Protein AF-A0A960Q9Y0-F1 (afdb_monomer_lite)

Radius of gyration: 12.65 Å; chains: 1; bounding box: 28×20×33 Å

Sequence (56 aa):
MPVSLRPGSPGQLDVFVDDEKVAGRATTGFLRFLGGGFPDPAEVIAALRERLHAAG

Foldseek 3Di:
DDDDDDDDDVQWDFDDDPNHTQDIFRDDPVVCVVPSHGDDPVSSVVSVVVVVVVVD

Structure (mmCIF, N/CA/C/O backbone):
data_AF-A0A960Q9Y0-F1
#
_entry.id   AF-A0A960Q9Y0-F1
#
loop_
_atom_site.group_PDB
_atom_site.id
_atom_site.type_symbol
_atom_site.label_atom_id
_atom_site.label_alt_id
_atom_site.label_comp_id
_atom_site.label_asym_id
_atom_site.label_entity_id
_atom_site.label_seq_id
_atom_site.pdbx_PDB_ins_code
_atom_site.Cartn_x
_atom_site.Cartn_y
_atom_site.Cartn_z
_atom_site.occupancy
_atom_site.B_iso_or_equiv
_atom_site.auth_seq_id
_atom_site.auth_comp_id
_atom_site.auth_asym_id
_atom_site.auth_atom_id
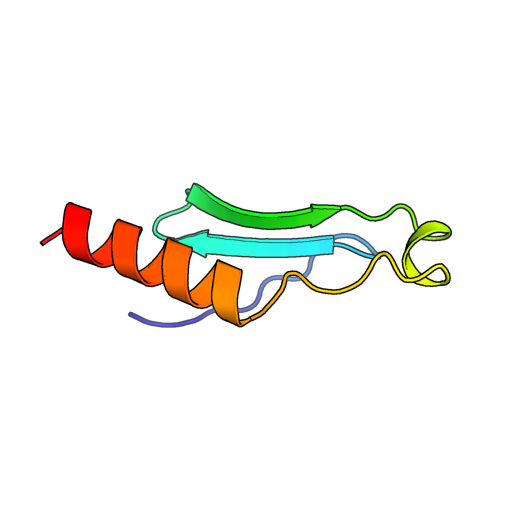_atom_site.pdbx_PDB_model_num
ATOM 1 N N . MET A 1 1 ? -6.255 -4.175 14.037 1.00 68.62 1 MET A N 1
ATOM 2 C CA . MET A 1 1 ? -6.726 -4.484 12.670 1.00 68.62 1 MET A CA 1
ATOM 3 C C . MET A 1 1 ? -5.828 -5.553 12.069 1.00 68.62 1 MET A C 1
ATOM 5 O O . MET A 1 1 ? -4.617 -5.436 12.236 1.00 68.62 1 MET A O 1
ATOM 9 N N . PRO A 1 2 ? -6.380 -6.602 11.440 1.00 85.12 2 PRO A N 1
ATOM 10 C CA . PRO A 1 2 ? -5.575 -7.575 10.712 1.00 85.12 2 PRO A CA 1
ATOM 11 C C . PRO A 1 2 ? -4.938 -6.917 9.480 1.00 85.12 2 PRO A C 1
ATOM 13 O O . PRO A 1 2 ? -5.590 -6.154 8.773 1.00 85.12 2 PRO A O 1
ATOM 16 N N . VAL A 1 3 ? -3.667 -7.220 9.223 1.00 88.62 3 VAL A N 1
ATOM 17 C CA . VAL A 1 3 ? -2.956 -6.799 8.007 1.00 88.62 3 VAL A CA 1
ATOM 18 C C . VAL A 1 3 ? -2.969 -7.968 7.030 1.00 88.62 3 VAL A C 1
ATOM 20 O O . VAL A 1 3 ? -2.666 -9.095 7.417 1.00 88.62 3 VAL A O 1
ATOM 23 N N . SER A 1 4 ? -3.316 -7.711 5.769 1.00 92.50 4 SER A N 1
ATOM 24 C CA . SER A 1 4 ? -3.298 -8.721 4.708 1.00 92.50 4 SER A CA 1
ATOM 25 C C . SER A 1 4 ? -2.459 -8.254 3.523 1.00 92.50 4 SER A C 1
ATOM 27 O O . SER A 1 4 ? -2.332 -7.058 3.264 1.00 92.50 4 SER A O 1
ATOM 29 N N . LEU A 1 5 ? -1.870 -9.214 2.811 1.00 91.25 5 LEU A N 1
ATOM 30 C CA . LEU A 1 5 ? -1.120 -8.973 1.584 1.00 91.25 5 LEU A CA 1
ATOM 31 C C . LEU A 1 5 ? -1.892 -9.579 0.417 1.00 91.25 5 LEU A C 1
ATOM 33 O O . LEU A 1 5 ? -2.310 -10.735 0.478 1.00 91.25 5 LEU A O 1
ATOM 37 N N . ARG A 1 6 ? -2.070 -8.799 -0.651 1.00 91.62 6 ARG A N 1
ATOM 38 C CA . ARG A 1 6 ? -2.707 -9.244 -1.893 1.00 91.62 6 ARG A CA 1
ATOM 39 C C . ARG A 1 6 ? -1.701 -9.143 -3.040 1.00 91.62 6 ARG A C 1
ATOM 41 O O . ARG A 1 6 ? -1.004 -8.130 -3.119 1.00 91.62 6 ARG A O 1
ATOM 48 N N . PRO A 1 7 ? -1.613 -10.148 -3.928 1.00 90.50 7 PRO A N 1
ATOM 49 C CA . PRO A 1 7 ? -0.841 -10.021 -5.157 1.00 90.50 7 PRO A CA 1
ATOM 50 C C . PRO A 1 7 ? -1.323 -8.817 -5.977 1.00 90.50 7 PRO A C 1
ATOM 52 O O . PRO A 1 7 ? -2.523 -8.654 -6.194 1.00 90.50 7 PRO A O 1
ATOM 55 N N . GLY A 1 8 ? -0.383 -7.978 -6.410 1.00 84.75 8 GLY A N 1
ATOM 56 C CA . GLY A 1 8 ? -0.627 -6.830 -7.283 1.00 84.75 8 GLY A CA 1
ATOM 57 C C . GLY A 1 8 ? 0.057 -6.985 -8.640 1.00 84.75 8 GLY A C 1
ATOM 58 O O . GLY A 1 8 ? 0.708 -7.992 -8.924 1.00 84.75 8 GLY A O 1
ATOM 59 N N . SER A 1 9 ? -0.069 -5.960 -9.479 1.00 82.62 9 SER A N 1
ATOM 60 C CA . SER A 1 9 ? 0.632 -5.872 -10.762 1.00 82.62 9 SER A CA 1
ATOM 61 C C . SER A 1 9 ? 2.145 -5.673 -10.567 1.00 82.62 9 SER A C 1
ATOM 63 O O . SER A 1 9 ? 2.577 -5.173 -9.525 1.00 82.62 9 SER A O 1
ATOM 65 N N . PRO A 1 10 ? 2.990 -6.009 -11.558 1.00 79.00 10 PRO A N 1
ATOM 66 C CA . PRO A 1 10 ? 4.421 -5.725 -11.486 1.00 79.00 10 PRO A CA 1
ATOM 67 C C . PRO A 1 10 ? 4.699 -4.241 -11.205 1.00 79.00 10 PRO A C 1
ATOM 69 O O . PRO A 1 10 ? 4.217 -3.368 -11.921 1.00 79.00 10 PRO A O 1
ATOM 72 N N . GLY A 1 11 ? 5.481 -3.958 -10.159 1.00 74.88 11 GLY A N 1
ATOM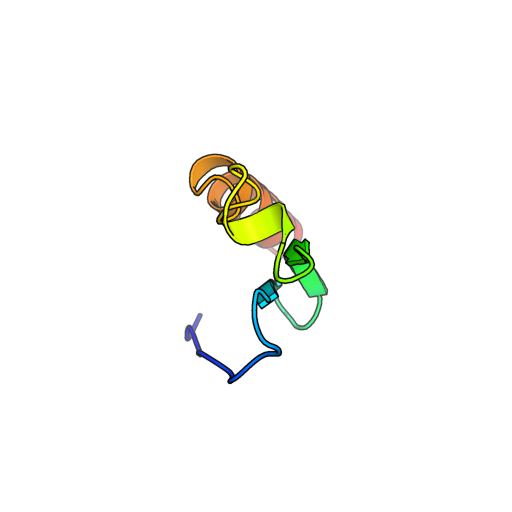 73 C CA . GLY A 1 11 ? 5.794 -2.587 -9.733 1.00 74.88 11 GLY A CA 1
ATOM 74 C C . GLY A 1 11 ? 4.706 -1.911 -8.892 1.00 74.88 11 GLY A C 1
ATOM 75 O O . GLY A 1 11 ? 4.901 -0.778 -8.464 1.00 74.88 11 GLY A O 1
ATOM 76 N N . GLN A 1 12 ? 3.592 -2.594 -8.619 1.00 80.81 12 GLN A N 1
ATOM 77 C CA . GLN A 1 12 ? 2.537 -2.077 -7.761 1.00 80.81 12 GLN A CA 1
ATOM 78 C C . GLN A 1 12 ? 2.886 -2.289 -6.289 1.00 80.81 12 GLN A C 1
ATOM 80 O O . GLN A 1 12 ? 3.157 -3.409 -5.849 1.00 80.81 12 GLN A O 1
ATOM 85 N N . LEU A 1 13 ? 2.804 -1.208 -5.521 1.00 83.50 13 LEU A N 1
ATOM 86 C CA . LEU A 1 13 ? 2.696 -1.273 -4.077 1.00 83.50 13 LEU A CA 1
ATOM 87 C C . LEU A 1 13 ? 1.718 -0.204 -3.612 1.00 83.50 13 LEU A C 1
ATOM 89 O O . LEU A 1 13 ? 2.030 0.986 -3.638 1.00 83.50 13 LEU A O 1
ATOM 93 N N . ASP A 1 14 ? 0.552 -0.668 -3.184 1.00 85.62 14 ASP A N 1
ATOM 94 C CA . ASP A 1 14 ? -0.539 0.155 -2.689 1.00 85.62 14 ASP A CA 1
ATOM 95 C C . ASP A 1 14 ? -0.921 -0.314 -1.281 1.00 85.62 14 ASP A C 1
ATOM 97 O O . ASP A 1 14 ? -0.960 -1.514 -1.000 1.00 85.62 14 ASP A O 1
ATOM 101 N N . VAL A 1 15 ? -1.202 0.639 -0.400 1.00 87.00 15 VAL A N 1
ATOM 102 C CA . VAL A 1 15 ? -1.637 0.427 0.979 1.00 87.00 15 VAL A CA 1
ATOM 103 C C . VAL A 1 15 ? -3.076 0.900 1.091 1.00 87.00 15 VAL A C 1
ATOM 105 O O . VAL A 1 15 ? -3.403 2.008 0.661 1.00 87.00 15 VAL A O 1
ATOM 108 N N . PHE A 1 16 ? -3.924 0.057 1.676 1.00 87.44 16 PHE A N 1
ATOM 109 C CA . PHE A 1 16 ? -5.349 0.316 1.839 1.00 87.44 16 PHE A CA 1
ATOM 110 C C . PHE A 1 16 ? -5.751 0.261 3.313 1.00 87.44 16 PHE A C 1
ATOM 112 O O . PHE A 1 16 ? -5.203 -0.539 4.074 1.00 87.44 16 PHE A O 1
ATOM 119 N N . VAL A 1 17 ? -6.736 1.077 3.683 1.00 87.19 17 VAL A N 1
ATOM 120 C CA . VAL A 1 17 ? -7.439 1.053 4.972 1.00 87.19 17 VAL A CA 1
ATOM 121 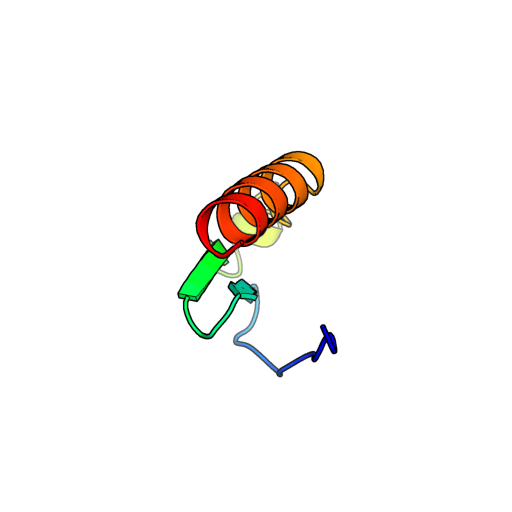C C . VAL A 1 17 ? -8.925 1.095 4.667 1.00 87.19 17 VAL A C 1
ATOM 123 O O . VAL A 1 17 ? -9.361 2.016 3.982 1.00 87.19 17 VAL A O 1
ATOM 126 N N . ASP A 1 18 ? -9.680 0.104 5.140 1.00 84.75 18 ASP A N 1
ATOM 127 C CA . ASP A 1 18 ? -11.129 0.004 4.903 1.00 84.75 18 ASP A CA 1
ATOM 128 C C . ASP A 1 18 ? -11.490 0.174 3.415 1.00 84.75 18 ASP A C 1
ATOM 130 O O . ASP A 1 18 ? -12.350 0.964 3.037 1.00 84.75 18 ASP A O 1
ATOM 134 N N . ASP A 1 19 ? -10.743 -0.539 2.563 1.00 84.69 19 ASP A N 1
ATOM 135 C CA . ASP A 1 19 ? -10.811 -0.503 1.095 1.00 84.69 19 ASP A CA 1
ATOM 136 C C . ASP A 1 19 ? -10.466 0.843 0.421 1.00 84.69 19 ASP A C 1
ATOM 138 O O . ASP A 1 19 ? -10.431 0.919 -0.808 1.00 84.69 19 ASP A O 1
ATOM 142 N N . GLU A 1 20 ? -10.080 1.875 1.175 1.00 84.69 20 GLU A N 1
ATOM 143 C CA . GLU A 1 20 ? -9.575 3.136 0.627 1.00 84.69 20 GLU A CA 1
ATOM 144 C C . GLU A 1 20 ? -8.049 3.131 0.503 1.00 84.69 20 GLU A C 1
ATOM 146 O O . GLU A 1 20 ? -7.326 2.762 1.430 1.00 84.69 20 GLU A O 1
ATOM 151 N N . LYS A 1 21 ? -7.532 3.559 -0.653 1.00 85.19 21 LYS A N 1
ATOM 152 C CA . LYS A 1 21 ? -6.089 3.661 -0.896 1.00 85.19 21 LYS A CA 1
ATOM 153 C C . LYS A 1 21 ? -5.509 4.850 -0.127 1.00 85.19 21 LYS A C 1
ATOM 155 O O . LYS A 1 21 ? -5.780 5.992 -0.478 1.00 85.19 21 LYS A O 1
ATOM 160 N N . VAL A 1 22 ? -4.655 4.581 0.859 1.00 84.44 22 VAL A N 1
ATOM 161 C CA . VAL A 1 22 ? -4.003 5.618 1.687 1.00 84.44 22 VAL A CA 1
ATOM 162 C C . VAL A 1 22 ? -2.587 5.943 1.234 1.00 84.44 22 VAL A C 1
ATOM 164 O O . VAL A 1 22 ? -2.081 7.031 1.479 1.00 84.44 22 VAL A O 1
ATOM 167 N N . ALA A 1 23 ? -1.940 5.005 0.550 1.00 82.44 23 ALA A N 1
ATOM 168 C CA . ALA A 1 23 ? -0.654 5.239 -0.074 1.00 82.44 23 ALA A CA 1
ATOM 169 C C . ALA A 1 23 ? -0.504 4.334 -1.284 1.00 82.44 23 ALA A C 1
ATOM 171 O O . ALA A 1 23 ? -1.076 3.247 -1.359 1.00 82.44 23 ALA A O 1
ATOM 172 N N . GLY A 1 24 ? 0.303 4.757 -2.240 1.00 74.44 24 GLY A N 1
ATOM 173 C CA . GLY A 1 24 ? 0.777 3.840 -3.252 1.00 74.44 24 GLY A CA 1
ATOM 174 C C . GLY A 1 24 ? 1.550 4.531 -4.343 1.00 74.44 24 GLY A C 1
ATOM 175 O O . GLY A 1 24 ? 1.354 5.715 -4.616 1.00 74.44 24 GLY A O 1
ATOM 176 N N . ARG A 1 25 ? 2.432 3.770 -4.977 1.00 67.88 25 ARG A N 1
ATOM 177 C CA . ARG A 1 25 ? 3.218 4.250 -6.105 1.00 67.88 25 ARG A CA 1
ATOM 178 C C . ARG A 1 25 ? 3.080 3.244 -7.232 1.00 67.88 25 ARG A C 1
ATOM 180 O O . ARG A 1 25 ? 3.548 2.116 -7.127 1.00 67.88 25 ARG A O 1
ATOM 187 N N . ALA A 1 26 ? 2.412 3.657 -8.304 1.00 56.91 26 ALA A N 1
ATOM 188 C CA . ALA A 1 26 ? 2.446 2.925 -9.557 1.00 56.91 26 ALA A CA 1
ATOM 189 C C . ALA A 1 26 ? 3.669 3.416 -10.328 1.00 56.91 26 ALA A C 1
ATOM 191 O O . ALA A 1 26 ? 3.699 4.555 -10.794 1.00 56.91 26 ALA A O 1
ATOM 192 N N . THR A 1 27 ? 4.697 2.582 -10.435 1.00 55.06 27 THR A N 1
ATOM 193 C CA . THR A 1 27 ? 5.815 2.857 -11.333 1.00 55.06 27 THR A CA 1
ATOM 194 C C . THR A 1 27 ? 5.750 1.867 -12.484 1.00 55.06 27 THR A C 1
ATOM 196 O O . THR A 1 27 ? 5.661 0.657 -12.286 1.00 55.06 27 THR A O 1
ATOM 199 N N . THR A 1 28 ? 5.738 2.374 -13.721 1.00 54.06 28 THR A N 1
ATOM 200 C CA . THR A 1 28 ? 5.972 1.521 -14.891 1.00 54.06 28 THR A CA 1
ATOM 201 C C . THR A 1 28 ? 7.329 0.840 -14.701 1.00 54.06 28 THR A C 1
ATOM 203 O O . THR A 1 28 ? 8.228 1.429 -14.098 1.00 54.06 28 THR A O 1
ATOM 206 N N .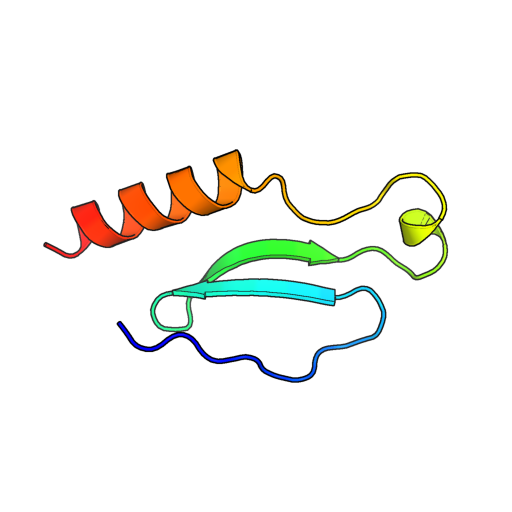 GLY A 1 29 ? 7.503 -0.403 -15.166 1.00 56.62 29 GLY A N 1
ATOM 207 C CA . GLY A 1 29 ? 8.689 -1.221 -14.850 1.00 56.62 29 GLY A CA 1
ATOM 208 C C . GLY A 1 29 ? 10.045 -0.533 -15.093 1.00 56.62 29 GLY A C 1
ATOM 209 O O . GLY A 1 29 ? 11.018 -0.848 -14.416 1.00 56.62 29 GLY A O 1
ATOM 210 N N . PHE A 1 30 ? 10.088 0.461 -15.984 1.00 54.88 30 PHE A N 1
ATOM 211 C CA . PHE A 1 30 ? 11.244 1.318 -16.247 1.00 54.88 30 PHE A CA 1
ATOM 212 C C . PHE A 1 30 ? 11.560 2.318 -15.112 1.00 54.88 30 PHE A C 1
ATOM 214 O O . PHE A 1 30 ? 12.721 2.526 -14.770 1.00 54.88 30 PHE A O 1
ATOM 221 N N . LEU A 1 31 ? 10.543 2.895 -14.464 1.00 55.94 31 LEU A N 1
ATOM 222 C CA . LEU A 1 31 ? 10.700 3.858 -13.366 1.00 55.94 31 LEU A CA 1
ATOM 223 C C . LEU A 1 31 ? 11.142 3.194 -12.054 1.00 55.94 31 LEU A C 1
ATOM 225 O O . LEU A 1 31 ? 11.786 3.849 -11.238 1.00 55.94 31 LEU A O 1
ATOM 229 N N . ARG A 1 32 ? 10.881 1.891 -11.866 1.00 56.62 32 ARG A N 1
ATOM 230 C CA . ARG A 1 32 ? 11.361 1.127 -10.698 1.00 56.62 32 ARG A CA 1
ATOM 231 C C . ARG A 1 32 ? 12.889 1.035 -10.634 1.00 56.62 32 ARG A C 1
ATOM 233 O O . ARG A 1 32 ? 13.453 1.020 -9.545 1.00 56.62 32 ARG A O 1
ATOM 240 N N . PHE A 1 33 ? 13.554 1.028 -11.791 1.00 54.38 33 PHE A N 1
ATOM 241 C CA . PHE A 1 33 ? 15.017 1.038 -11.897 1.00 54.38 33 PHE A CA 1
ATOM 242 C C . PHE A 1 33 ? 15.638 2.434 -11.716 1.00 54.38 33 PHE A C 1
ATOM 244 O O . PHE A 1 33 ? 16.824 2.531 -11.421 1.00 54.38 33 PHE A O 1
ATOM 251 N N . LEU A 1 34 ? 14.849 3.508 -11.846 1.00 54.22 34 LEU A N 1
ATOM 252 C CA . LEU A 1 34 ? 15.308 4.905 -11.794 1.00 54.22 34 LEU A CA 1
ATOM 253 C C . LEU A 1 34 ? 15.011 5.605 -10.453 1.00 54.22 34 LEU A C 1
ATOM 255 O O . LEU A 1 34 ? 14.987 6.830 -10.383 1.00 54.22 34 LEU A O 1
ATOM 259 N N . GLY A 1 35 ? 14.758 4.847 -9.381 1.00 50.69 35 GLY A N 1
ATOM 260 C CA . GLY A 1 35 ? 14.417 5.406 -8.063 1.00 50.69 35 GLY A CA 1
ATOM 261 C C . GLY A 1 35 ? 12.920 5.662 -7.845 1.00 50.69 35 GLY A C 1
ATOM 262 O O . GLY A 1 35 ? 12.521 6.178 -6.801 1.00 50.69 35 GLY A O 1
ATOM 263 N N . GLY A 1 36 ? 12.062 5.251 -8.783 1.00 53.53 36 GLY A N 1
ATOM 264 C CA . GLY A 1 36 ? 10.620 5.121 -8.582 1.00 53.53 36 GLY A CA 1
ATOM 265 C C . GLY A 1 36 ? 10.305 3.926 -7.677 1.00 53.53 36 GLY A C 1
ATOM 266 O O . GLY A 1 36 ? 9.943 2.850 -8.151 1.00 53.53 36 GLY A O 1
ATOM 267 N N . GLY A 1 37 ? 10.513 4.105 -6.374 1.00 69.50 37 GLY A N 1
ATOM 268 C CA . GLY A 1 37 ? 10.481 3.035 -5.377 1.00 69.50 37 GLY A CA 1
ATOM 269 C C . GLY A 1 37 ? 9.170 2.880 -4.601 1.00 69.50 37 GLY A C 1
ATOM 270 O O . GLY A 1 37 ? 8.096 3.290 -5.037 1.00 69.50 37 GLY A O 1
ATOM 271 N N . PHE A 1 38 ? 9.311 2.271 -3.424 1.00 72.81 38 PHE A N 1
ATOM 272 C CA . PHE A 1 38 ? 8.289 2.113 -2.388 1.00 72.81 38 PHE A CA 1
ATOM 273 C C . PHE A 1 38 ? 7.786 3.493 -1.906 1.00 72.81 38 PHE A C 1
ATOM 275 O O . PHE A 1 38 ? 8.538 4.469 -2.009 1.00 72.81 38 PHE A O 1
ATOM 282 N N . PRO A 1 39 ? 6.537 3.612 -1.413 1.00 74.06 39 PRO A N 1
ATOM 283 C CA . PRO A 1 39 ? 6.120 4.811 -0.690 1.00 74.06 39 PRO A CA 1
ATOM 284 C C . PRO A 1 39 ? 7.004 4.993 0.552 1.00 74.06 39 PRO A C 1
ATOM 286 O O . PRO A 1 39 ? 7.495 4.005 1.107 1.00 74.06 39 PRO A O 1
ATOM 289 N N . ASP A 1 40 ? 7.217 6.239 0.976 1.00 80.44 40 ASP A N 1
ATOM 290 C CA . ASP A 1 40 ? 7.967 6.515 2.201 1.00 80.44 40 ASP A CA 1
ATOM 291 C C . ASP A 1 40 ? 7.209 5.909 3.399 1.00 80.44 40 ASP A C 1
ATOM 293 O O . ASP A 1 40 ? 6.036 6.240 3.606 1.00 80.44 40 ASP A O 1
ATOM 297 N N . PRO A 1 41 ? 7.831 5.024 4.203 1.00 81.75 41 PRO A N 1
ATOM 298 C CA . PRO A 1 41 ? 7.192 4.462 5.387 1.00 81.75 41 PRO A CA 1
ATOM 299 C C . PRO A 1 41 ? 6.607 5.519 6.332 1.00 81.75 41 PRO A C 1
ATOM 301 O O . PRO A 1 41 ? 5.555 5.281 6.924 1.00 81.75 41 PRO A O 1
ATOM 304 N N . ALA A 1 42 ? 7.253 6.680 6.471 1.00 84.94 42 ALA A N 1
ATOM 305 C CA . ALA A 1 42 ? 6.775 7.761 7.323 1.00 84.94 42 ALA A CA 1
ATOM 306 C C . ALA A 1 42 ? 5.469 8.372 6.793 1.00 84.94 42 ALA A C 1
ATOM 308 O O . ALA A 1 42 ? 4.544 8.592 7.576 1.00 84.94 42 ALA A O 1
ATOM 309 N N . GLU A 1 43 ? 5.359 8.574 5.477 1.00 80.19 43 GLU A N 1
ATOM 310 C CA . GLU A 1 43 ? 4.133 9.057 4.827 1.00 80.19 43 GLU A CA 1
ATOM 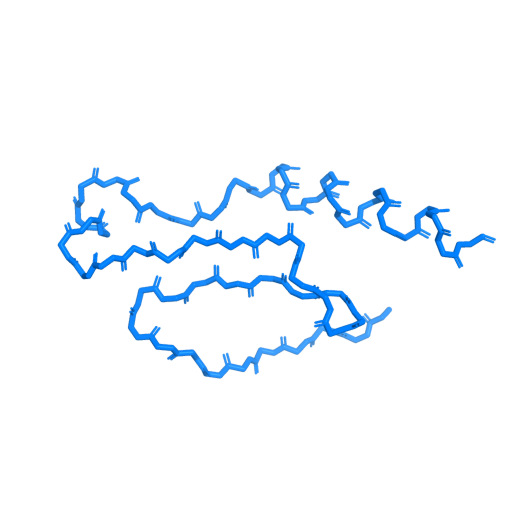311 C C . GLU A 1 43 ? 2.990 8.048 4.988 1.00 80.19 43 GLU A C 1
ATOM 313 O O . GLU A 1 43 ? 1.874 8.423 5.346 1.00 80.19 43 GLU A O 1
ATOM 318 N N . VAL A 1 44 ? 3.280 6.752 4.814 1.00 83.94 44 VAL A N 1
ATOM 319 C CA . VAL A 1 44 ? 2.293 5.680 5.021 1.00 83.94 44 VAL A CA 1
ATOM 320 C C . VAL A 1 44 ? 1.786 5.679 6.465 1.00 83.94 44 VAL A C 1
ATOM 322 O O . VAL A 1 44 ? 0.581 5.608 6.699 1.00 83.94 44 VAL A O 1
ATOM 325 N N . ILE A 1 45 ? 2.687 5.775 7.448 1.00 87.88 45 ILE A N 1
ATOM 326 C CA . ILE A 1 45 ? 2.326 5.793 8.873 1.00 87.88 45 ILE A CA 1
ATOM 327 C C . ILE A 1 45 ? 1.513 7.044 9.223 1.00 87.88 45 ILE A C 1
ATOM 329 O O . ILE A 1 45 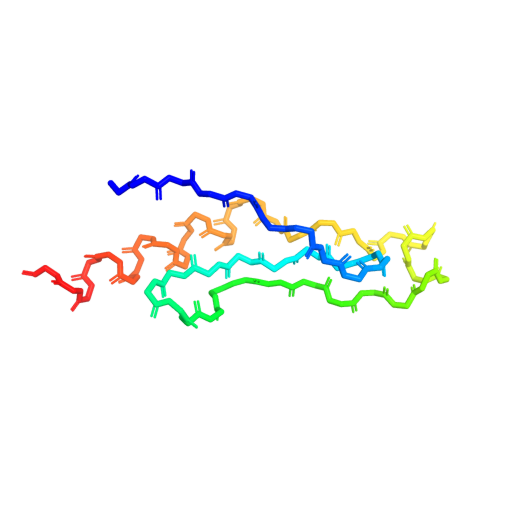? 0.561 6.943 9.999 1.00 87.88 45 ILE A O 1
ATOM 333 N N . ALA A 1 46 ? 1.864 8.209 8.675 1.00 86.62 46 ALA A N 1
ATOM 334 C CA . ALA A 1 46 ? 1.121 9.446 8.896 1.00 86.62 46 ALA A CA 1
ATOM 335 C C . ALA A 1 46 ? -0.316 9.340 8.359 1.00 86.62 46 ALA A C 1
ATOM 337 O O . ALA A 1 46 ? -1.257 9.574 9.118 1.00 86.62 46 ALA A O 1
ATOM 338 N N . ALA A 1 47 ? -0.483 8.885 7.112 1.00 82.75 47 ALA A N 1
ATOM 339 C CA . ALA A 1 47 ? -1.794 8.684 6.496 1.00 82.75 47 ALA A CA 1
ATOM 340 C C . ALA A 1 47 ? -2.642 7.654 7.264 1.00 82.75 47 ALA A C 1
ATOM 342 O O . ALA A 1 47 ? -3.828 7.872 7.502 1.00 82.75 47 ALA A O 1
ATOM 343 N N . LEU A 1 48 ? -2.027 6.556 7.724 1.00 84.75 48 LEU A N 1
ATOM 344 C CA . LEU A 1 48 ? -2.689 5.562 8.575 1.00 84.75 48 LEU A CA 1
ATOM 345 C C . LEU A 1 48 ? -3.195 6.174 9.887 1.00 84.75 48 LEU A C 1
ATOM 347 O O . LEU A 1 48 ? -4.326 5.915 10.289 1.00 84.75 48 LEU A O 1
ATOM 351 N N . ARG A 1 49 ? -2.369 6.978 10.566 1.00 87.31 49 ARG A N 1
ATOM 352 C CA . ARG A 1 49 ? -2.732 7.606 11.847 1.00 87.31 49 ARG A CA 1
ATOM 353 C C . ARG A 1 49 ? -3.871 8.602 11.699 1.00 87.31 49 ARG A C 1
ATOM 355 O O . ARG A 1 49 ? -4.788 8.570 12.511 1.00 87.31 49 ARG A O 1
ATOM 362 N N . GLU A 1 50 ? -3.822 9.450 10.676 1.00 84.69 50 GLU A N 1
ATOM 363 C CA . GLU A 1 50 ? -4.898 10.398 10.376 1.00 84.69 50 GLU A CA 1
ATOM 364 C C . GLU A 1 50 ? -6.226 9.664 10.160 1.00 84.69 50 GLU A C 1
ATOM 366 O O . GLU A 1 50 ? -7.236 9.996 10.779 1.00 84.69 50 GLU A O 1
ATOM 371 N N . ARG A 1 51 ? -6.196 8.594 9.361 1.00 80.19 51 ARG A N 1
ATOM 372 C CA . ARG A 1 51 ? -7.365 7.769 9.058 1.00 80.19 51 ARG A CA 1
ATOM 373 C C . ARG A 1 51 ? -7.962 7.107 10.301 1.00 80.19 51 ARG A C 1
ATOM 375 O O . ARG A 1 51 ? -9.169 7.153 10.508 1.00 80.19 51 ARG A O 1
ATOM 382 N N . LEU A 1 52 ? -7.110 6.509 11.134 1.00 78.50 52 LEU A N 1
ATOM 383 C CA . LEU A 1 52 ? -7.529 5.836 12.364 1.00 78.50 52 LEU A CA 1
ATOM 384 C C . LEU A 1 52 ? -8.054 6.819 13.417 1.00 78.50 52 LEU A C 1
ATOM 386 O O . LEU A 1 52 ? -8.947 6.459 14.173 1.00 78.50 52 LEU A O 1
ATOM 390 N N . HIS A 1 53 ? -7.523 8.044 13.467 1.00 79.00 53 HIS A N 1
ATOM 391 C CA . HIS A 1 53 ? -8.032 9.098 14.348 1.00 79.00 53 HIS A CA 1
ATOM 392 C C . HIS A 1 53 ? -9.364 9.680 13.865 1.00 79.00 53 HIS A C 1
ATOM 394 O O . HIS A 1 53 ? -10.191 10.031 14.692 1.00 79.00 53 HIS A O 1
ATOM 400 N N . ALA A 1 54 ? -9.590 9.786 12.553 1.00 67.62 54 ALA A N 1
ATOM 401 C CA . ALA A 1 54 ? -10.862 10.264 12.007 1.00 67.62 54 ALA A CA 1
ATOM 402 C C . ALA A 1 54 ? -12.017 9.257 12.181 1.00 67.62 54 ALA A C 1
ATOM 404 O O . ALA A 1 54 ? -13.182 9.638 12.096 1.00 67.62 54 ALA A O 1
ATOM 405 N N . ALA A 1 55 ? -11.696 7.978 12.389 1.00 60.38 55 ALA A N 1
ATOM 406 C CA . ALA A 1 55 ? -12.660 6.891 12.547 1.00 60.38 55 ALA A CA 1
ATOM 407 C C . ALA A 1 55 ? -12.993 6.542 14.015 1.00 60.38 55 ALA A C 1
ATOM 409 O O . ALA A 1 55 ? -13.831 5.666 14.239 1.00 60.38 55 ALA A O 1
ATOM 410 N N . GLY A 1 56 ? -12.327 7.172 14.993 1.00 54.81 56 GLY A N 1
ATOM 411 C CA . GLY A 1 56 ? -12.533 6.968 16.437 1.00 54.81 56 GLY A CA 1
ATOM 412 C C . GLY A 1 56 ? -13.264 8.128 17.093 1.00 54.81 56 GLY A C 1
ATOM 413 O O . GLY A 1 56 ? -14.036 7.849 18.037 1.00 54.81 56 GLY A O 1
#

Secondary structure (DSSP, 8-state):
---------TTEEEEEETTEEEEEEE--HHHHTTT--PPPHHHHHHHHHHHHHHT-

pLDDT: mean 75.98, std 12.71, range [50.69, 92.5]